Protein AF-A0A7Y4HWW5-F1 (afdb_monomer)

Radius of gyration: 19.25 Å; Cα contacts (8 Å, |Δi|>4): 43; chains: 1; bounding box: 31×33×54 Å

Foldseek 3Di:
DPPVVPVVCCVVPVPDDDDDDPVVVVVVVLVVVLVVLVVQLVVDDCPDLSVQLSPVVVVVVVDDPVPDDDPDQDQDPSSNDSSD

Solvent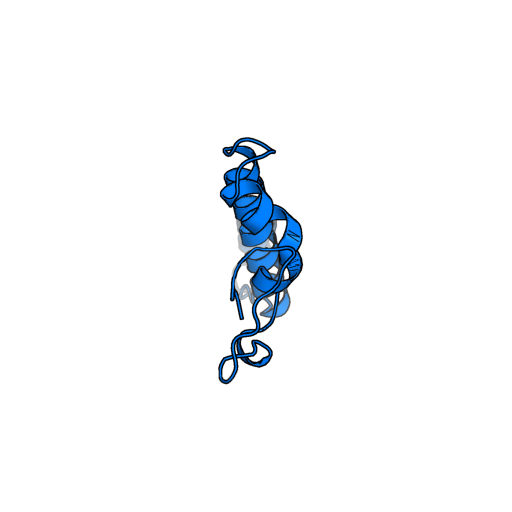-accessible surface area (backbone atoms only — not comparable to full-atom values): 5232 Å² total; per-residue (Å²): 130,71,72,79,49,56,64,52,48,44,70,77,37,76,86,64,81,89,78,79,54,67,68,59,52,53,52,50,51,54,51,51,51,52,50,49,48,52,55,59,28,68,75,41,56,84,85,38,68,67,19,45,58,49,57,72,53,46,63,64,83,70,51,57,78,86,75,52,57,76,87,70,59,51,76,34,80,92,70,73,39,57,94,48

Secondary structure (DSSP, 8-state):
--TTHHHHHHHH-TT---PPPHHHHHHHHHHHHHHHHHHHHHTS-TTSHHHHHHHTTTTGGGS-GGGS--SSPPPBTTTTB---

Structure (mmCIF, N/CA/C/O backbone):
data_AF-A0A7Y4HWW5-F1
#
_entry.id   AF-A0A7Y4HWW5-F1
#
loop_
_atom_site.group_PDB
_atom_site.id
_atom_site.type_symbol
_atom_site.label_atom_id
_atom_site.label_alt_id
_atom_site.label_comp_id
_atom_site.label_asym_id
_atom_site.label_entity_id
_atom_site.label_seq_id
_atom_site.pdbx_PDB_ins_code
_atom_site.Cartn_x
_atom_site.Cartn_y
_atom_site.Cartn_z
_atom_site.occupancy
_atom_site.B_iso_or_equiv
_atom_site.auth_seq_id
_atom_site.auth_comp_id
_atom_site.auth_asym_id
_atom_site.auth_atom_id
_atom_site.pdbx_PDB_model_num
ATOM 1 N N . LEU A 1 1 ? 5.977 4.895 -13.009 1.00 56.38 1 LEU A N 1
ATOM 2 C CA . LEU A 1 1 ? 6.416 5.207 -14.382 1.00 56.38 1 LEU A CA 1
ATOM 3 C C . LEU A 1 1 ? 5.488 6.293 -14.906 1.00 56.38 1 LEU A C 1
ATOM 5 O O . LEU A 1 1 ? 4.282 6.088 -14.835 1.00 56.38 1 LEU A O 1
ATOM 9 N N . ASN A 1 2 ? 5.994 7.461 -15.302 1.00 56.84 2 ASN A N 1
ATOM 10 C CA . ASN A 1 2 ? 5.122 8.487 -15.878 1.00 56.84 2 ASN A CA 1
ATOM 11 C C . ASN A 1 2 ? 4.747 8.017 -17.289 1.00 56.84 2 ASN A C 1
ATOM 13 O O . ASN A 1 2 ? 5.629 7.888 -18.135 1.00 56.84 2 ASN A O 1
ATOM 17 N N . PHE A 1 3 ? 3.471 7.691 -17.511 1.00 61.69 3 PHE A N 1
ATOM 18 C CA . PHE A 1 3 ? 2.965 7.160 -18.786 1.00 61.69 3 PHE A CA 1
ATOM 19 C C . PHE A 1 3 ? 3.337 8.066 -19.974 1.00 61.69 3 PHE A C 1
ATOM 21 O O . PHE A 1 3 ? 3.677 7.573 -21.042 1.00 61.69 3 PHE A O 1
ATOM 28 N N . TYR A 1 4 ? 3.430 9.374 -19.719 1.00 66.94 4 TYR A N 1
ATOM 29 C CA . TYR A 1 4 ? 3.830 10.414 -20.669 1.00 66.94 4 TYR A CA 1
ATOM 30 C C . TYR A 1 4 ? 5.189 10.205 -21.357 1.00 66.94 4 TYR A C 1
ATOM 32 O O . TYR A 1 4 ? 5.420 10.772 -22.419 1.00 66.94 4 TYR A O 1
ATOM 40 N N . TYR A 1 5 ? 6.097 9.400 -20.796 1.00 79.00 5 TYR A N 1
ATOM 41 C CA . TYR A 1 5 ? 7.386 9.141 -21.445 1.00 79.00 5 TYR A CA 1
ATOM 42 C C . TYR A 1 5 ? 7.316 8.069 -22.530 1.00 79.00 5 TYR A C 1
ATOM 44 O O . TYR A 1 5 ? 8.238 7.994 -23.333 1.00 79.00 5 TYR A O 1
ATOM 52 N N . GLN A 1 6 ? 6.268 7.240 -22.581 1.00 79.88 6 GLN A N 1
ATOM 53 C CA . GLN A 1 6 ? 6.214 6.152 -23.562 1.00 79.88 6 GLN A CA 1
ATOM 54 C C . GLN A 1 6 ? 6.190 6.679 -24.998 1.00 79.88 6 GLN A C 1
ATOM 56 O O . GLN A 1 6 ? 6.922 6.162 -25.839 1.00 79.88 6 GLN A O 1
ATOM 61 N N . ASP A 1 7 ? 5.418 7.732 -25.258 1.00 84.75 7 ASP A N 1
ATOM 62 C CA . ASP A 1 7 ? 5.295 8.306 -26.600 1.00 84.75 7 ASP A CA 1
ATOM 63 C C . ASP A 1 7 ? 6.587 9.012 -27.032 1.00 84.75 7 ASP A C 1
ATOM 65 O O . ASP A 1 7 ? 7.060 8.816 -28.149 1.00 84.75 7 ASP A O 1
ATOM 69 N N . ILE A 1 8 ? 7.227 9.747 -26.116 1.00 87.25 8 ILE A N 1
ATOM 70 C CA . ILE A 1 8 ? 8.508 10.426 -26.372 1.00 87.25 8 ILE A CA 1
ATOM 71 C C . ILE A 1 8 ? 9.632 9.406 -26.591 1.00 87.25 8 ILE A C 1
ATOM 73 O O . ILE A 1 8 ? 10.413 9.538 -27.529 1.00 87.25 8 ILE A O 1
ATOM 77 N N . VAL A 1 9 ? 9.711 8.364 -25.757 1.00 88.19 9 VAL A N 1
ATOM 78 C CA . VAL A 1 9 ? 10.731 7.312 -25.888 1.00 88.19 9 VAL A CA 1
ATOM 79 C C . VAL A 1 9 ? 10.576 6.577 -27.215 1.00 88.19 9 VAL A C 1
ATOM 81 O O . VAL A 1 9 ? 11.580 6.314 -27.869 1.00 88.19 9 VAL A O 1
ATOM 84 N N . ARG A 1 10 ? 9.342 6.307 -27.655 1.00 86.88 10 ARG A N 1
ATOM 85 C CA . ARG A 1 10 ? 9.078 5.697 -28.966 1.00 86.88 10 ARG A CA 1
ATOM 86 C C . ARG A 1 10 ? 9.436 6.620 -30.131 1.00 86.88 10 ARG A C 1
ATOM 88 O O . ARG A 1 10 ? 9.939 6.131 -31.134 1.00 86.88 10 ARG A O 1
ATOM 95 N N . ALA A 1 11 ? 9.212 7.929 -29.999 1.00 90.69 11 ALA A N 1
ATOM 96 C CA . ALA A 1 11 ? 9.572 8.904 -31.028 1.00 90.69 11 ALA A CA 1
ATOM 97 C C . ALA A 1 11 ? 11.096 9.090 -31.154 1.00 90.69 11 ALA A C 1
ATOM 99 O O . ALA A 1 11 ? 11.626 9.127 -32.260 1.00 90.69 11 ALA A O 1
ATOM 100 N N . CYS A 1 12 ? 11.808 9.184 -30.028 1.00 92.69 12 CYS A N 1
ATOM 101 C CA . CYS A 1 12 ? 13.260 9.381 -30.006 1.00 92.69 12 CYS A CA 1
ATOM 102 C C . CYS A 1 12 ? 14.051 8.089 -30.256 1.00 92.69 12 CYS A C 1
ATOM 104 O O . CYS A 1 12 ? 15.133 8.135 -30.836 1.00 92.69 12 CYS A O 1
ATOM 106 N N . PHE A 1 13 ? 13.532 6.941 -29.815 1.00 89.62 13 PHE A N 1
ATOM 107 C CA . PHE A 1 13 ? 14.209 5.646 -29.877 1.00 89.62 13 PHE A CA 1
ATOM 108 C C . PHE A 1 13 ? 13.254 4.560 -30.399 1.00 89.62 13 PHE A C 1
ATOM 110 O O . PHE A 1 13 ? 12.824 3.688 -29.641 1.00 89.62 13 PHE A O 1
ATOM 117 N N . PRO A 1 14 ? 12.933 4.569 -31.704 1.00 88.38 14 PRO A N 1
ATOM 118 C CA . PRO A 1 14 ? 11.914 3.687 -32.285 1.00 88.38 14 PRO A CA 1
ATOM 119 C C . PRO A 1 14 ? 12.233 2.190 -32.149 1.00 88.38 14 PRO A C 1
ATOM 121 O O . PRO A 1 14 ? 11.321 1.371 -32.106 1.00 88.38 14 PRO A O 1
ATOM 124 N N . ASN A 1 15 ? 13.516 1.832 -32.027 1.00 90.75 15 ASN A N 1
ATOM 125 C CA . ASN A 1 15 ? 13.976 0.446 -31.885 1.00 90.75 15 ASN A CA 1
ATOM 126 C C . ASN A 1 15 ? 14.275 0.038 -30.428 1.00 90.75 15 ASN A C 1
ATOM 128 O O . ASN A 1 15 ? 14.706 -1.091 -30.189 1.00 90.75 15 ASN A O 1
ATOM 132 N N . ALA A 1 16 ? 14.112 0.935 -29.447 1.00 87.38 16 ALA A N 1
ATOM 133 C CA . ALA A 1 16 ? 14.432 0.625 -28.056 1.00 87.38 16 ALA A CA 1
ATOM 134 C C . ALA A 1 16 ? 13.343 -0.238 -27.409 1.00 87.38 16 ALA A C 1
ATOM 136 O O . ALA A 1 16 ? 12.149 0.050 -27.489 1.00 87.38 16 ALA A O 1
ATOM 137 N N . GLN A 1 17 ? 13.768 -1.284 -26.702 1.00 84.94 17 GLN A N 1
ATOM 138 C CA . GLN A 1 17 ? 12.867 -2.113 -25.912 1.00 84.94 17 GLN A CA 1
ATOM 139 C C . GLN A 1 17 ? 12.653 -1.481 -24.537 1.00 84.94 17 GLN A C 1
ATOM 141 O O . GLN A 1 17 ? 13.602 -1.206 -23.803 1.00 84.94 17 GLN A O 1
ATOM 146 N N . ILE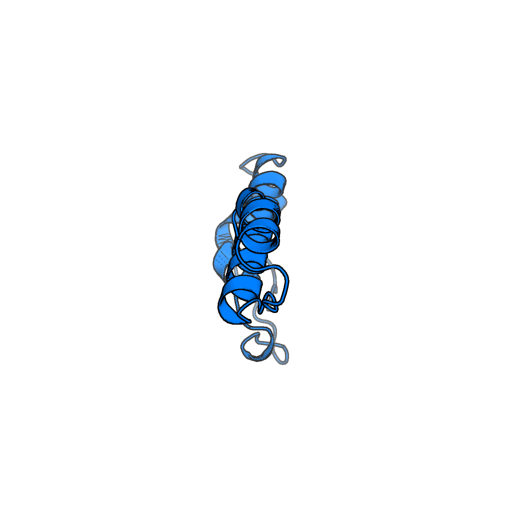 A 1 18 ? 11.390 -1.267 -24.169 1.00 81.38 18 ILE A N 1
ATOM 147 C CA . ILE A 1 18 ? 11.039 -0.790 -22.832 1.00 81.38 18 ILE A CA 1
ATOM 148 C C . ILE A 1 18 ? 11.131 -1.975 -21.871 1.00 81.38 18 ILE A C 1
ATOM 150 O O . ILE A 1 18 ? 10.256 -2.840 -21.854 1.00 81.38 18 ILE A O 1
ATOM 154 N N . VAL A 1 19 ? 12.178 -1.99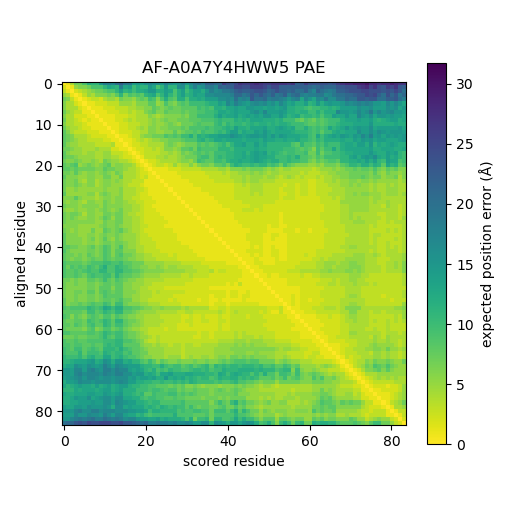8 -21.051 1.00 81.75 19 VAL A N 1
ATOM 155 C CA . VAL A 1 19 ? 12.325 -2.974 -19.967 1.00 81.75 19 VAL A CA 1
ATOM 156 C C . VAL A 1 19 ? 11.826 -2.343 -18.675 1.00 81.75 19 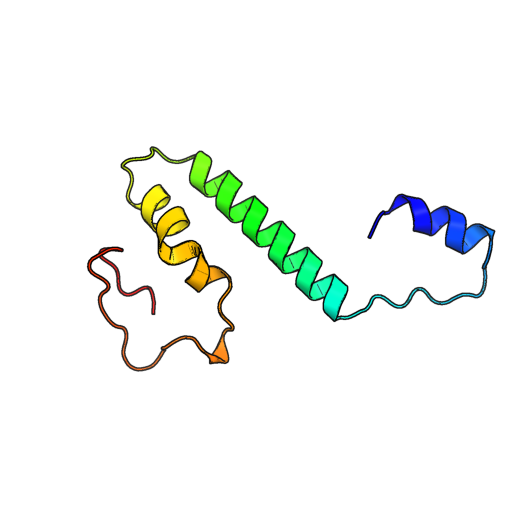VAL A C 1
ATOM 158 O O . VAL A 1 19 ? 12.343 -1.322 -18.223 1.00 81.75 19 VAL A O 1
ATOM 161 N N . ILE A 1 20 ? 10.800 -2.944 -18.074 1.00 81.12 20 ILE A N 1
ATOM 162 C CA . ILE A 1 20 ? 10.298 -2.515 -16.770 1.00 81.12 20 ILE A CA 1
ATOM 163 C C . ILE A 1 20 ? 11.036 -3.311 -15.697 1.00 81.12 20 ILE A C 1
ATOM 165 O O . ILE A 1 20 ? 10.923 -4.534 -15.625 1.00 81.12 20 ILE A O 1
ATOM 169 N N . ASP A 1 21 ? 11.779 -2.609 -14.847 1.00 85.56 21 ASP A N 1
ATOM 170 C CA . ASP A 1 21 ? 12.451 -3.222 -13.706 1.00 85.56 21 ASP A CA 1
ATOM 171 C C . ASP A 1 21 ? 11.422 -3.837 -12.736 1.00 85.56 21 ASP A C 1
ATOM 173 O O . ASP A 1 21 ? 10.455 -3.185 -12.316 1.00 85.56 21 ASP A O 1
ATOM 177 N N . ARG A 1 22 ? 11.652 -5.097 -12.346 1.00 89.44 22 ARG A N 1
ATOM 178 C CA . ARG A 1 22 ? 10.827 -5.839 -11.378 1.00 89.44 22 ARG A CA 1
ATOM 179 C C . ARG A 1 22 ? 10.699 -5.099 -10.048 1.00 89.44 22 ARG A C 1
ATOM 181 O O . ARG A 1 22 ? 9.629 -5.120 -9.443 1.00 89.44 22 ARG A O 1
ATOM 188 N N . PHE A 1 23 ? 11.748 -4.409 -9.611 1.00 88.12 23 PHE A N 1
ATOM 189 C CA . PHE A 1 23 ? 11.717 -3.571 -8.421 1.00 88.12 23 PHE A CA 1
ATOM 190 C C . PHE A 1 23 ? 10.672 -2.462 -8.554 1.00 88.12 23 PHE A C 1
ATOM 192 O O . PHE A 1 23 ? 9.839 -2.281 -7.664 1.00 88.12 23 PHE A O 1
ATOM 199 N N . HIS A 1 24 ? 10.654 -1.762 -9.690 1.00 85.81 24 HIS A N 1
ATOM 200 C CA . HIS A 1 24 ? 9.685 -0.700 -9.939 1.00 85.81 24 HIS A CA 1
ATOM 201 C C . HIS A 1 24 ? 8.255 -1.231 -10.069 1.00 85.81 24 HIS A C 1
ATOM 203 O O . HIS A 1 24 ? 7.337 -0.588 -9.558 1.00 85.81 24 HIS A O 1
ATOM 209 N N . MET A 1 25 ? 8.049 -2.410 -10.667 1.00 89.69 25 MET A N 1
ATOM 210 C CA . MET A 1 25 ? 6.732 -3.064 -10.679 1.00 89.69 25 MET A CA 1
ATOM 211 C C . MET A 1 25 ? 6.233 -3.359 -9.264 1.00 89.69 25 MET A C 1
ATOM 213 O O . MET A 1 25 ? 5.132 -2.945 -8.902 1.00 89.69 25 MET A O 1
ATOM 217 N N . ILE A 1 26 ? 7.053 -4.028 -8.450 1.00 91.50 26 ILE A N 1
ATOM 218 C CA . ILE A 1 26 ? 6.701 -4.377 -7.068 1.00 91.50 26 ILE A CA 1
ATOM 219 C C . ILE A 1 26 ? 6.442 -3.103 -6.256 1.00 91.50 26 ILE A C 1
ATOM 221 O O . ILE A 1 26 ? 5.444 -3.008 -5.548 1.00 91.50 26 ILE A O 1
ATOM 225 N N . GLN A 1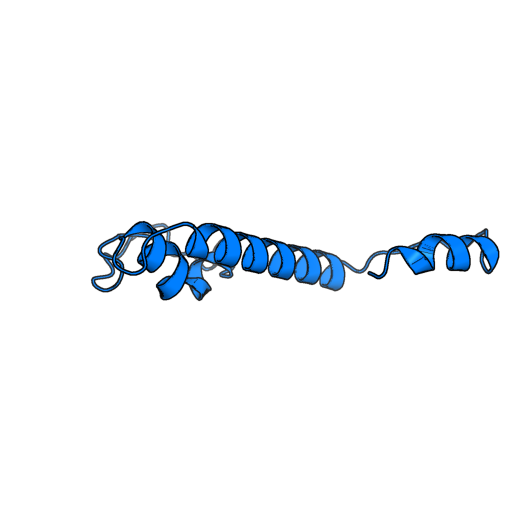 27 ? 7.283 -2.079 -6.401 1.00 91.00 27 GLN A N 1
ATOM 226 C CA . GLN A 1 27 ? 7.104 -0.796 -5.727 1.00 91.00 27 GLN A CA 1
ATOM 227 C C . GLN A 1 27 ? 5.790 -0.104 -6.127 1.00 91.00 27 GLN A C 1
ATOM 229 O O . GLN A 1 27 ? 5.103 0.452 -5.266 1.00 91.00 27 GLN A O 1
ATOM 234 N N . MET A 1 28 ? 5.429 -0.125 -7.415 1.00 91.75 28 MET A N 1
ATOM 235 C CA . MET A 1 28 ? 4.168 0.439 -7.908 1.00 91.75 28 MET A CA 1
ATOM 236 C C . MET A 1 28 ? 2.956 -0.313 -7.354 1.00 91.75 28 MET A C 1
ATOM 238 O O . MET A 1 28 ? 2.027 0.332 -6.863 1.00 91.75 28 MET A O 1
ATOM 242 N N . LEU A 1 29 ? 2.987 -1.647 -7.364 1.00 92.88 29 LEU A N 1
ATOM 243 C CA . LEU A 1 29 ? 1.929 -2.486 -6.798 1.00 92.88 29 LEU A CA 1
ATOM 244 C C . LEU A 1 29 ? 1.744 -2.215 -5.303 1.00 92.88 29 LEU A C 1
ATOM 246 O O . LEU A 1 29 ? 0.637 -1.906 -4.870 1.00 92.88 29 LEU A O 1
ATOM 250 N N . THR A 1 30 ? 2.829 -2.217 -4.530 1.00 93.44 30 THR A N 1
ATOM 251 C CA . THR A 1 30 ? 2.801 -1.944 -3.086 1.00 93.44 30 THR A CA 1
ATOM 252 C C . THR A 1 30 ? 2.209 -0.567 -2.773 1.00 93.44 30 THR A C 1
ATOM 254 O O . THR A 1 30 ? 1.397 -0.424 -1.856 1.00 93.44 30 THR A O 1
ATOM 257 N N . ARG A 1 31 ? 2.573 0.463 -3.549 1.00 94.25 31 ARG A N 1
ATOM 258 C CA . ARG A 1 31 ? 2.018 1.819 -3.397 1.00 94.25 31 ARG A CA 1
ATOM 259 C C . ARG A 1 31 ? 0.528 1.865 -3.726 1.00 94.25 31 ARG A C 1
ATOM 261 O O . ARG A 1 31 ? -0.232 2.432 -2.947 1.00 94.25 31 ARG A O 1
ATOM 268 N N . SER A 1 32 ? 0.118 1.269 -4.847 1.00 95.50 32 SER A N 1
ATOM 269 C CA . SER A 1 32 ? -1.287 1.219 -5.269 1.00 95.50 32 SER A CA 1
ATOM 270 C C . SER A 1 32 ? -2.147 0.490 -4.236 1.00 95.50 32 SER A C 1
ATOM 272 O O . SER A 1 32 ? -3.159 1.022 -3.783 1.00 95.50 32 SER A O 1
ATOM 274 N N . PHE A 1 33 ? -1.681 -0.667 -3.772 1.00 96.00 33 PHE A N 1
ATOM 275 C CA . PHE A 1 33 ? -2.352 -1.451 -2.749 1.00 96.00 33 PHE A CA 1
ATOM 276 C C . PHE A 1 33 ? -2.486 -0.685 -1.422 1.00 96.00 33 PHE A C 1
ATOM 278 O O . PHE A 1 33 ? -3.565 -0.647 -0.831 1.00 96.00 33 PHE A O 1
ATOM 285 N N . ASN A 1 34 ? -1.429 -0.005 -0.962 1.00 96.00 34 ASN A N 1
ATOM 286 C CA . ASN A 1 34 ? -1.506 0.796 0.261 1.00 96.00 34 ASN A CA 1
ATOM 287 C C . ASN A 1 34 ? -2.462 1.995 0.118 1.00 96.00 34 ASN A C 1
ATOM 289 O O . ASN A 1 34 ? -3.188 2.309 1.063 1.00 96.00 34 ASN A O 1
ATOM 293 N N . SER A 1 35 ? -2.501 2.640 -1.052 1.00 96.81 35 SER A N 1
ATOM 294 C CA . SER A 1 35 ? -3.483 3.689 -1.351 1.00 96.81 35 SER A CA 1
ATOM 295 C C . SER A 1 35 ? -4.910 3.153 -1.291 1.00 96.81 35 SER A C 1
ATOM 297 O O . SER A 1 35 ? -5.741 3.743 -0.601 1.00 96.81 35 SER A O 1
ATOM 299 N N . LEU A 1 36 ? -5.172 2.004 -1.922 1.00 97.44 36 LEU A N 1
ATOM 300 C CA . LEU A 1 36 ? -6.477 1.344 -1.888 1.00 97.44 36 LEU A CA 1
ATOM 301 C C . LEU A 1 36 ? -6.888 0.998 -0.453 1.00 97.44 36 LEU A C 1
ATOM 303 O O . LEU A 1 36 ? -7.992 1.336 -0.032 1.00 97.44 36 LEU A O 1
ATOM 307 N N . ARG A 1 37 ? -5.980 0.409 0.338 1.00 97.06 37 ARG A N 1
ATOM 308 C CA . ARG A 1 37 ? -6.211 0.125 1.763 1.00 97.06 37 ARG A CA 1
ATOM 309 C C . ARG A 1 37 ? -6.637 1.382 2.515 1.00 97.06 37 ARG A C 1
ATOM 311 O O . ARG A 1 37 ? -7.589 1.332 3.283 1.00 97.06 37 ARG A O 1
ATOM 318 N N . VAL A 1 38 ? -5.947 2.507 2.319 1.00 97.25 38 VAL A N 1
ATOM 319 C CA . VAL A 1 38 ? -6.277 3.773 2.995 1.00 97.25 38 VAL A CA 1
ATOM 320 C C . VAL A 1 38 ? -7.608 4.345 2.509 1.00 97.25 38 VAL A C 1
ATOM 322 O O . VAL A 1 38 ? -8.362 4.869 3.329 1.00 97.25 38 VAL A O 1
ATOM 325 N N . GLN A 1 39 ? -7.909 4.251 1.212 1.00 98.19 39 GLN A N 1
ATOM 326 C CA . GLN A 1 39 ? -9.193 4.680 0.653 1.00 98.19 39 GLN A CA 1
ATOM 327 C C . GLN A 1 39 ? -10.343 3.886 1.277 1.00 98.19 39 GLN A C 1
ATOM 329 O O . GLN A 1 39 ? -11.236 4.491 1.859 1.00 98.19 39 GLN A O 1
ATOM 334 N N . VAL A 1 40 ? -10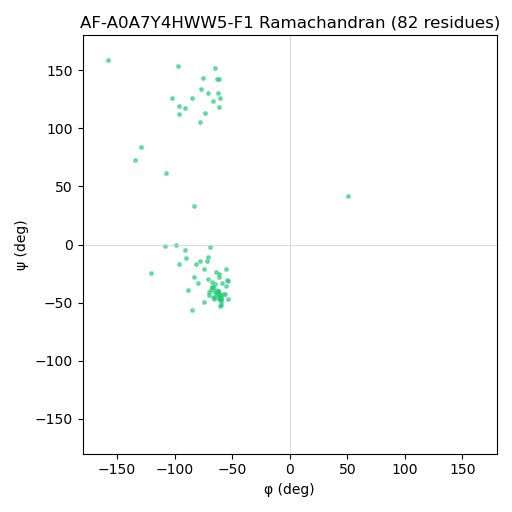.258 2.554 1.257 1.00 97.94 40 VAL A N 1
ATOM 335 C CA . VAL A 1 40 ? -11.252 1.651 1.858 1.00 97.94 40 VAL A CA 1
ATOM 336 C C . VAL A 1 40 ? -11.322 1.832 3.377 1.00 97.94 40 VAL A C 1
ATOM 338 O O . VAL A 1 40 ? -12.400 1.906 3.946 1.00 97.94 40 VAL A O 1
ATOM 341 N N . MET A 1 41 ? -10.193 2.001 4.068 1.00 97.69 41 MET A N 1
ATOM 342 C CA . MET A 1 41 ? -10.182 2.291 5.508 1.00 97.69 41 MET A CA 1
ATOM 343 C C . MET A 1 41 ? -10.999 3.546 5.832 1.00 97.69 41 MET A C 1
ATOM 345 O O . MET A 1 41 ? -11.736 3.559 6.812 1.00 97.69 41 MET A O 1
ATOM 349 N N . LYS A 1 42 ? -10.873 4.603 5.022 1.00 97.88 42 LYS A N 1
ATOM 350 C CA . LYS A 1 42 ? -11.561 5.883 5.235 1.00 97.88 42 LYS A CA 1
ATOM 351 C C . LYS A 1 42 ? -13.067 5.833 4.958 1.00 97.88 42 LYS A C 1
ATOM 353 O O . LYS A 1 42 ? -13.746 6.762 5.382 1.00 97.88 42 LYS A O 1
ATOM 358 N N . THR A 1 43 ? -13.588 4.798 4.294 1.00 98.31 43 THR A N 1
ATOM 359 C CA . THR A 1 43 ? -15.042 4.644 4.100 1.00 98.31 43 THR A CA 1
ATOM 360 C C . THR A 1 43 ? -15.753 4.121 5.348 1.00 98.31 43 THR A C 1
ATOM 362 O O . THR A 1 43 ? -16.975 4.189 5.420 1.00 98.31 43 THR A O 1
ATOM 365 N N . PHE A 1 44 ? -15.015 3.597 6.330 1.00 98.00 44 PHE A N 1
ATOM 366 C CA . PHE A 1 44 ? -15.571 3.082 7.579 1.00 98.00 44 PHE A CA 1
ATOM 367 C C . PHE A 1 44 ? -15.509 4.107 8.717 1.00 98.00 44 PHE A C 1
ATOM 369 O O . PHE A 1 44 ? -14.606 4.947 8.776 1.00 98.00 44 PHE A O 1
ATOM 376 N N . ASP A 1 45 ? -16.429 3.987 9.680 1.00 97.56 45 ASP A N 1
ATOM 377 C CA . ASP A 1 45 ? -16.386 4.776 10.913 1.00 97.56 45 ASP A CA 1
ATOM 378 C C . ASP A 1 45 ? -15.104 4.494 11.715 1.00 97.56 45 ASP A C 1
ATOM 380 O O . ASP A 1 45 ? -14.656 3.349 11.818 1.00 97.56 45 ASP A O 1
ATOM 384 N N . LYS A 1 46 ? -14.524 5.524 12.343 1.00 94.81 46 LYS A N 1
ATOM 385 C CA . LYS A 1 46 ? -13.231 5.422 13.045 1.00 94.81 46 LYS A CA 1
ATOM 386 C C . LYS A 1 46 ? -13.255 4.474 14.249 1.00 94.81 46 LYS A C 1
ATOM 388 O O . LYS A 1 46 ? -12.195 3.997 14.655 1.00 94.81 46 LYS A O 1
ATOM 393 N N . ARG A 1 47 ? -14.426 4.226 14.845 1.00 92.81 47 ARG A N 1
ATOM 394 C CA . ARG A 1 47 ? -14.603 3.296 15.971 1.00 92.81 47 ARG A CA 1
ATOM 395 C C . ARG A 1 47 ? -14.925 1.878 15.502 1.00 92.81 47 ARG A C 1
ATOM 397 O O . ARG A 1 47 ? -14.836 0.955 16.308 1.00 92.81 47 ARG A O 1
ATOM 404 N N . SER A 1 48 ? -15.247 1.689 14.221 1.00 94.06 48 SER A N 1
ATOM 405 C CA . SER A 1 48 ? -15.579 0.381 13.657 1.00 94.06 48 SER A CA 1
ATOM 406 C C . SER A 1 48 ? -14.398 -0.595 13.690 1.00 94.06 48 SER A C 1
ATOM 408 O O . SER A 1 48 ? -13.225 -0.208 13.601 1.00 94.06 48 SER A O 1
ATOM 410 N N . ARG A 1 49 ? -14.714 -1.893 13.766 1.00 90.75 49 ARG A N 1
ATOM 411 C CA . ARG A 1 49 ? -13.711 -2.962 13.681 1.00 90.75 49 ARG A CA 1
ATOM 412 C C . ARG A 1 49 ? -13.000 -2.940 12.327 1.00 90.75 49 ARG A C 1
ATOM 414 O O . ARG A 1 49 ? -11.786 -3.084 12.288 1.00 90.75 49 ARG A O 1
ATOM 421 N N . GLN A 1 50 ? -13.722 -2.696 11.236 1.00 93.12 50 GLN A N 1
ATOM 422 C CA . GLN A 1 50 ? -13.185 -2.639 9.874 1.00 93.12 50 GLN A CA 1
ATOM 423 C C . GLN A 1 50 ? -12.111 -1.552 9.736 1.00 93.12 50 GLN A C 1
ATOM 425 O O . GLN A 1 50 ? -11.028 -1.808 9.210 1.00 93.12 50 GLN A O 1
ATOM 430 N N . TYR A 1 51 ? -12.366 -0.359 10.284 1.00 95.44 51 TYR A N 1
ATOM 431 C CA . TYR A 1 51 ? -11.371 0.712 10.324 1.00 95.44 51 TYR A CA 1
ATOM 432 C C . TYR A 1 51 ? -10.121 0.291 11.105 1.00 95.44 51 TYR A C 1
ATOM 434 O O . TYR A 1 51 ? -9.001 0.492 10.636 1.00 95.44 51 TYR A O 1
ATOM 442 N N . GLN A 1 52 ? -10.289 -0.325 12.279 1.00 91.94 52 GLN A N 1
ATOM 443 C CA . GLN A 1 52 ? -9.168 -0.775 13.111 1.00 91.94 52 GLN A CA 1
ATOM 444 C C . GLN A 1 52 ? -8.349 -1.885 12.438 1.00 91.94 52 GLN A C 1
ATOM 446 O O . GLN A 1 52 ? -7.118 -1.814 12.459 1.00 91.94 52 GLN A O 1
ATOM 451 N N . LEU A 1 53 ? -9.012 -2.845 11.784 1.00 92.62 53 LEU A N 1
ATOM 452 C CA . LEU A 1 53 ? -8.386 -3.923 11.015 1.00 92.62 53 LEU A CA 1
ATOM 453 C C . LEU A 1 53 ? -7.625 -3.401 9.800 1.00 92.62 53 LEU A C 1
ATOM 455 O O . LEU A 1 53 ? -6.594 -3.954 9.446 1.00 92.62 53 LEU A O 1
ATOM 459 N N . LEU A 1 54 ? -8.078 -2.332 9.153 1.00 94.06 54 LEU A N 1
ATOM 460 C CA . LEU A 1 54 ? -7.327 -1.754 8.041 1.00 94.06 54 LEU A CA 1
ATOM 461 C C . LEU A 1 54 ? -6.231 -0.803 8.522 1.00 94.06 54 LEU A C 1
ATOM 463 O O . LEU A 1 54 ? -5.219 -0.670 7.840 1.00 94.06 54 LEU A O 1
ATOM 467 N N . LYS A 1 55 ? -6.382 -0.163 9.688 1.00 93.12 55 LYS A N 1
ATOM 468 C CA . LYS A 1 55 ? -5.433 0.826 10.218 1.00 93.12 55 LYS A CA 1
ATOM 469 C C . LYS A 1 55 ? -4.273 0.217 10.994 1.00 93.12 55 LYS A C 1
ATOM 471 O O . LYS A 1 55 ? -3.123 0.524 10.696 1.00 93.12 55 LYS A O 1
ATOM 476 N N . SER A 1 56 ? -4.574 -0.565 12.027 1.00 89.69 56 SER A N 1
ATOM 477 C CA . SER A 1 56 ? -3.600 -0.983 13.039 1.00 89.69 56 SER A CA 1
ATOM 478 C C . SER A 1 56 ? -2.630 -2.055 12.518 1.00 89.69 56 SER A C 1
ATOM 480 O O . SER A 1 56 ? -1.419 -1.826 12.577 1.00 89.69 56 SER A O 1
ATOM 482 N N . PRO A 1 57 ? -3.089 -3.158 11.889 1.00 90.56 57 PRO A N 1
ATOM 483 C CA . PRO A 1 57 ? -2.200 -4.163 11.309 1.00 90.56 57 PRO A CA 1
ATOM 484 C C . PRO A 1 57 ? -1.706 -3.788 9.900 1.00 90.56 57 PRO A C 1
ATOM 486 O O . PRO A 1 57 ? -1.480 -4.663 9.070 1.00 90.56 57 PRO A O 1
ATOM 489 N 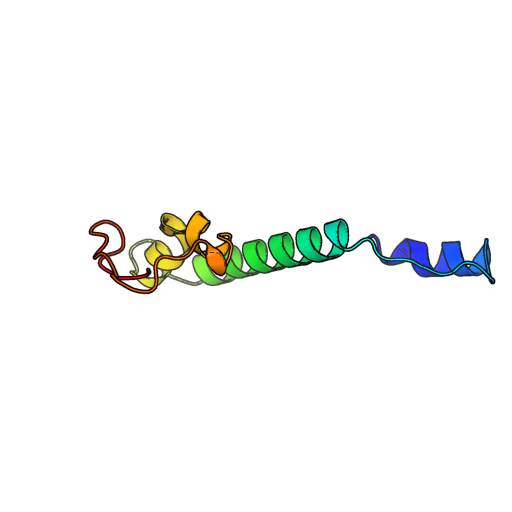N . TRP A 1 58 ? -1.505 -2.502 9.584 1.00 91.06 58 TRP A N 1
ATOM 490 C CA . TRP A 1 58 ? -1.113 -2.076 8.230 1.00 91.06 58 TRP A CA 1
ATOM 491 C C . TRP A 1 58 ? 0.152 -2.777 7.703 1.00 91.06 58 TRP A C 1
ATOM 493 O O . TRP A 1 58 ? 0.269 -3.003 6.502 1.00 91.06 58 TRP A O 1
ATOM 503 N N . LYS A 1 59 ? 1.074 -3.153 8.603 1.00 90.31 59 LYS A N 1
ATOM 504 C CA . LYS A 1 59 ? 2.295 -3.903 8.275 1.00 90.31 59 LYS A CA 1
ATOM 505 C C . LYS A 1 59 ? 2.011 -5.332 7.808 1.00 90.31 59 LYS A C 1
ATOM 507 O O . LYS A 1 59 ? 2.762 -5.822 6.975 1.00 90.31 59 LYS A O 1
ATOM 512 N N . LEU A 1 60 ? 0.954 -5.986 8.306 1.00 90.38 60 LEU A N 1
ATOM 513 C CA . LEU A 1 60 ? 0.600 -7.351 7.891 1.00 90.38 60 LEU A CA 1
ATOM 514 C C . LEU A 1 60 ? 0.266 -7.398 6.402 1.00 90.38 60 LEU A C 1
ATOM 516 O O . LEU A 1 60 ? 0.743 -8.282 5.702 1.00 90.38 60 LEU A O 1
ATOM 520 N N . TYR A 1 61 ? -0.441 -6.390 5.891 1.00 89.56 61 TYR A N 1
ATOM 521 C CA . TYR A 1 61 ? -0.764 -6.324 4.467 1.00 89.56 61 TYR A CA 1
ATOM 522 C C . TYR A 1 61 ? 0.433 -6.012 3.554 1.00 89.56 61 TYR A C 1
ATOM 524 O O . TYR A 1 61 ? 0.306 -6.083 2.336 1.00 89.56 61 TYR A O 1
ATOM 532 N N . LEU A 1 62 ? 1.578 -5.625 4.123 1.00 90.31 62 LEU A N 1
ATOM 533 C CA . LEU A 1 62 ? 2.826 -5.385 3.391 1.00 90.31 62 LEU A CA 1
ATOM 534 C C . LEU A 1 62 ? 3.870 -6.477 3.655 1.00 90.31 62 LEU A C 1
ATOM 536 O O . LEU A 1 62 ? 4.982 -6.405 3.130 1.00 90.31 62 LEU A O 1
ATOM 540 N N . LYS A 1 63 ? 3.540 -7.457 4.501 1.00 90.25 63 LYS A N 1
ATOM 541 C CA . LYS A 1 63 ? 4.443 -8.537 4.876 1.00 90.25 63 LYS A CA 1
ATOM 542 C C . LYS A 1 63 ? 4.542 -9.5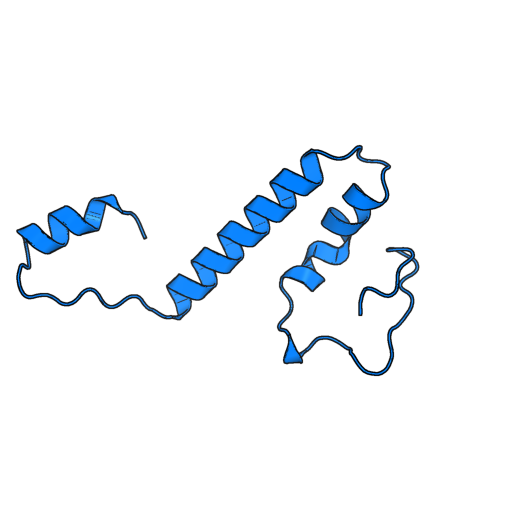36 3.727 1.00 90.25 63 LYS A C 1
ATOM 544 O O . LYS A 1 63 ? 3.559 -9.799 3.035 1.00 90.25 63 LYS A O 1
ATOM 549 N N . LYS A 1 64 ? 5.732 -10.102 3.520 1.00 89.31 64 LYS A N 1
ATOM 550 C CA . LYS A 1 64 ? 5.901 -11.176 2.540 1.00 89.31 64 LYS A CA 1
ATOM 551 C C . LYS A 1 64 ? 5.070 -12.381 2.955 1.00 89.31 64 LYS A C 1
ATOM 553 O O . LYS A 1 64 ? 5.003 -12.718 4.135 1.00 89.31 64 LYS A O 1
ATOM 558 N N . PHE A 1 65 ? 4.496 -13.054 1.966 1.00 86.44 65 PHE A N 1
ATOM 559 C CA . PHE A 1 65 ? 3.655 -14.221 2.202 1.00 86.44 65 PHE A CA 1
ATOM 560 C C . PHE A 1 65 ? 4.389 -15.354 2.935 1.00 86.44 65 PHE A C 1
ATOM 562 O O . PHE A 1 65 ? 3.788 -16.062 3.741 1.00 86.44 65 PHE A O 1
ATOM 569 N N . ASP A 1 66 ? 5.688 -15.508 2.690 1.00 90.31 66 ASP A N 1
ATOM 570 C CA . ASP A 1 66 ? 6.511 -16.555 3.308 1.00 90.31 66 ASP A CA 1
ATOM 571 C C . ASP A 1 66 ? 6.845 -16.262 4.773 1.00 90.31 66 ASP A C 1
ATOM 573 O O . ASP A 1 66 ? 7.130 -17.174 5.538 1.00 90.31 66 ASP A O 1
ATOM 577 N N . GLU A 1 67 ? 6.768 -14.996 5.181 1.00 89.31 67 GLU A N 1
ATOM 578 C CA . GLU A 1 67 ? 7.030 -14.574 6.558 1.00 89.31 67 GLU A CA 1
ATOM 579 C C . GLU A 1 67 ? 5.752 -14.559 7.416 1.00 89.31 67 GLU A C 1
ATOM 581 O O . GLU A 1 67 ? 5.810 -14.245 8.608 1.00 89.31 67 GLU A O 1
ATOM 586 N N . LEU A 1 68 ? 4.579 -14.813 6.829 1.00 87.62 68 LEU A N 1
ATOM 587 C CA . LEU A 1 68 ? 3.329 -14.918 7.581 1.00 87.62 68 LEU A CA 1
ATOM 588 C C . LEU A 1 68 ? 3.333 -16.209 8.407 1.00 87.62 68 LEU A C 1
ATOM 590 O O . LEU A 1 68 ? 3.594 -17.288 7.877 1.00 87.62 68 LEU A O 1
ATOM 594 N N . GLU A 1 69 ? 3.018 -16.085 9.698 1.00 83.31 69 GLU A N 1
ATOM 595 C CA . GLU A 1 69 ? 2.742 -17.237 10.555 1.00 83.31 69 GLU A CA 1
ATOM 596 C C . GLU A 1 69 ? 1.451 -17.880 10.035 1.00 83.31 69 GLU A C 1
ATOM 598 O O . GLU A 1 69 ? 0.461 -17.180 9.862 1.00 83.31 69 GLU A O 1
ATOM 603 N N . LYS A 1 70 ? 1.492 -19.171 9.692 1.00 80.94 70 LYS A N 1
ATOM 604 C CA . LYS A 1 70 ? 0.344 -19.911 9.117 1.00 80.94 70 LYS A CA 1
ATOM 605 C C . LYS A 1 70 ? -0.064 -21.105 9.966 1.00 80.94 70 LYS A C 1
ATOM 607 O O . LYS A 1 70 ? -1.178 -21.601 9.852 1.00 80.94 70 LYS A O 1
ATOM 612 N N . VAL A 1 71 ? 0.883 -21.615 10.750 1.00 82.38 71 VAL A N 1
ATOM 613 C CA . VAL A 1 71 ? 0.748 -22.904 11.431 1.00 82.38 71 VAL A CA 1
ATOM 614 C C . VAL A 1 71 ? 0.087 -22.722 12.792 1.00 82.38 71 VAL A C 1
ATOM 616 O O . VAL A 1 71 ? -0.762 -23.521 13.168 1.00 82.38 71 VAL A O 1
ATOM 619 N N . HIS A 1 72 ? 0.429 -21.650 13.510 1.00 80.56 72 HIS A N 1
ATOM 620 C CA . HIS A 1 72 ? -0.114 -21.384 14.840 1.00 80.56 72 HIS A CA 1
ATOM 621 C C . HIS A 1 72 ? -0.653 -19.958 14.927 1.00 80.56 72 HIS A C 1
ATOM 623 O O . HIS A 1 72 ? 0.058 -19.068 15.412 1.00 80.56 72 HIS A O 1
ATOM 629 N N . PRO A 1 73 ? -1.904 -19.734 14.486 1.00 80.19 73 PRO A N 1
ATOM 630 C CA . PRO A 1 73 ? -2.483 -18.413 14.520 1.00 80.19 73 PRO A CA 1
ATOM 631 C C . PRO A 1 73 ? -2.555 -17.889 15.948 1.00 80.19 73 PRO A C 1
ATOM 633 O O . PRO A 1 73 ? -3.089 -18.556 16.840 1.00 80.19 73 PRO A O 1
ATOM 636 N N . ARG A 1 74 ? -2.005 -16.699 16.194 1.00 81.75 74 ARG A N 1
ATOM 637 C CA . ARG A 1 74 ? -2.023 -16.093 17.532 1.00 81.75 74 ARG A CA 1
ATOM 638 C C . ARG A 1 74 ? -3.083 -15.016 17.589 1.00 81.75 74 ARG A C 1
ATOM 640 O O . ARG A 1 74 ? -3.054 -14.057 16.819 1.00 81.75 74 ARG A O 1
ATOM 647 N N . TYR A 1 75 ? -3.972 -15.137 18.572 1.00 85.75 75 TYR A N 1
ATOM 648 C CA . TYR A 1 75 ? -4.937 -14.088 18.851 1.00 85.75 75 TYR A CA 1
ATOM 649 C C . TYR A 1 75 ? -4.208 -12.808 19.244 1.00 85.75 75 TYR A C 1
ATOM 651 O O . TYR A 1 75 ? -3.495 -12.746 20.250 1.00 85.75 75 TYR A O 1
ATOM 659 N N . ASN A 1 76 ? -4.408 -11.767 18.447 1.00 84.44 76 ASN A N 1
ATOM 660 C CA . ASN A 1 76 ? -3.892 -10.454 18.750 1.00 84.44 76 ASN A CA 1
ATOM 661 C C . ASN A 1 76 ? -4.989 -9.634 19.422 1.00 84.44 76 ASN A C 1
ATOM 663 O O . ASN A 1 76 ? -5.974 -9.239 18.793 1.00 84.44 76 ASN A O 1
ATOM 667 N N . TRP A 1 77 ? -4.797 -9.332 20.703 1.00 81.94 77 TRP A N 1
ATOM 668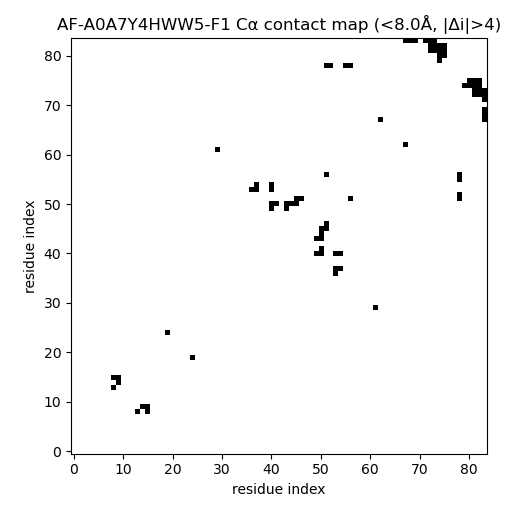 C CA . TRP A 1 77 ? -5.771 -8.585 21.494 1.00 81.94 77 TRP A CA 1
ATOM 669 C C . TRP A 1 77 ? -6.044 -7.176 20.948 1.00 81.94 77 TRP A C 1
ATOM 671 O O . TRP A 1 77 ? -7.155 -6.672 21.108 1.00 81.94 77 TRP A O 1
ATOM 681 N N . HIS A 1 78 ? -5.077 -6.557 20.259 1.00 77.31 78 HIS A N 1
ATOM 682 C CA . HIS A 1 78 ? -5.258 -5.246 19.633 1.00 77.31 78 HIS A CA 1
ATOM 683 C C . HIS A 1 78 ? -6.174 -5.301 18.410 1.00 77.31 78 HIS A C 1
ATOM 685 O O . HIS A 1 78 ? -6.833 -4.313 18.094 1.00 77.31 78 HIS A O 1
ATOM 691 N N . TYR A 1 79 ? -6.195 -6.432 17.702 1.00 79.94 79 TYR A N 1
ATOM 692 C CA . TYR A 1 79 ? -7.029 -6.633 16.512 1.00 79.94 79 TYR A CA 1
ATOM 693 C C . TYR A 1 79 ? -8.343 -7.342 16.849 1.00 79.94 79 TYR A C 1
ATOM 695 O O . TYR A 1 79 ? -9.287 -7.293 16.062 1.00 79.94 79 TYR A O 1
ATOM 703 N N . LYS A 1 80 ? -8.401 -7.964 18.034 1.00 82.06 80 LYS A N 1
ATOM 704 C CA . LYS A 1 80 ? -9.435 -8.911 18.454 1.00 82.06 80 LYS A CA 1
ATOM 705 C C . LYS A 1 80 ? -9.654 -10.008 17.414 1.00 82.06 80 LYS A C 1
ATOM 707 O O . LYS A 1 80 ? -10.787 -10.341 17.066 1.00 82.06 80 LYS A O 1
ATOM 712 N N . ASP A 1 81 ? -8.545 -10.498 16.869 1.00 81.19 81 ASP A N 1
ATOM 713 C CA . ASP A 1 81 ? -8.538 -11.347 15.687 1.00 81.19 81 ASP A CA 1
ATOM 714 C C . ASP A 1 81 ? -7.249 -12.179 15.600 1.00 81.19 81 ASP A C 1
ATOM 716 O O . ASP A 1 81 ? -6.224 -11.812 16.184 1.00 81.19 81 ASP A O 1
ATOM 720 N N . CYS A 1 82 ? -7.304 -13.270 14.840 1.00 82.19 82 CYS A N 1
ATOM 721 C CA . CYS A 1 82 ? -6.182 -14.151 14.517 1.00 82.19 82 CYS A CA 1
ATOM 722 C C . CYS A 1 82 ? -5.779 -13.937 13.048 1.00 82.19 82 CYS A C 1
ATOM 724 O O . CYS A 1 82 ? -5.895 -14.836 12.224 1.00 82.19 82 CYS A O 1
ATOM 726 N N . LEU A 1 83 ? -5.355 -12.714 12.703 1.00 74.06 83 LEU A N 1
ATOM 727 C CA . LEU A 1 83 ? -5.000 -12.314 11.323 1.00 74.06 83 LEU A CA 1
ATOM 728 C C . LEU A 1 83 ? -3.716 -12.971 10.778 1.00 74.06 83 LEU A C 1
ATOM 730 O O . LEU A 1 83 ? -3.318 -12.700 9.646 1.00 74.06 83 LEU A O 1
ATOM 734 N N . THR A 1 84 ? -3.058 -13.778 11.601 1.00 62.28 84 THR A N 1
ATOM 735 C CA . THR A 1 84 ? -1.892 -14.614 11.307 1.00 62.28 84 THR A CA 1
ATOM 736 C C . THR A 1 84 ? -2.091 -15.896 12.070 1.00 62.28 84 THR A C 1
ATOM 738 O O . THR A 1 84 ? -2.334 -15.733 13.294 1.00 62.28 84 THR A O 1
#

pLDDT: mean 87.5, std 8.86, range [56.38, 98.31]

Sequence (84 aa):
LNFYYQDIVRACFPNAQIVIDRFHMIQMLTRSFNSLRVQVMKTFDKRSRQYQLLKSPWKLYLKKFDELEKVHPRYNWHYKDCLT

Mean predicted aligned error: 6.56 Å